Protein AF-A0A1Y4U142-F1 (afdb_monomer)

Mean predicted aligned error: 3.79 Å

Secondary structure (DSSP, 8-state):
---GGG-HHHHHHHHHHHTT--HHHHHHHTT--HHHHHHHHTTSSPPPHHHHHHHHHHHTS-HHHHHT---

Sequence (71 aa):
MRAVESSVGIRIRRFRLEKNMTQDQLAAKIGVDRTSLSSYEHSKRMPDIFVLCRMADIFEVSLDDLVGRKF

Nearest PDB structures (foldseek):
  1y7y-assembly1_B  TM=8.986E-01  e=2.896E-04  Aeromonas hydrophila
  3jxc-assembly1_L  TM=9.182E-01  e=4.496E-04  Lederbergvirus P22
  6jq1-assembly1_A  TM=8.410E-01  e=7.376E-04  Deinococcus geothermalis DSM 11300
  2b5a-assembly1_A  TM=8.041E-01  e=8.233E-04  [Bacillus] caldolyticus
  3f51-assembly1_A  TM=9.181E-01  e=3.634E-03  Corynebacterium glutamicum

Foldseek 3Di:
DPPPCQALLCLLVVLCVVVVHDLCRLCVQLVHDSVVNVCSNVVVDPDDPSSLVSSCVVSVHDSCSSNVPDD

Structure (mmCIF, N/CA/C/O backbone):
data_AF-A0A1Y4U142-F1
#
_entry.id   AF-A0A1Y4U142-F1
#
loop_
_atom_site.group_PDB
_atom_site.id
_atom_site.type_symbol
_atom_site.label_atom_id
_atom_site.label_alt_id
_atom_site.label_comp_id
_atom_site.label_asym_id
_atom_site.label_entity_id
_atom_site.label_seq_id
_atom_site.pdbx_PDB_ins_code
_atom_site.Cartn_x
_atom_site.Cartn_y
_atom_site.Cartn_z
_atom_site.occupancy
_atom_site.B_iso_or_equiv
_atom_site.auth_seq_id
_atom_site.auth_comp_id
_atom_site.auth_asym_id
_atom_site.auth_atom_id
_atom_site.pdbx_PDB_model_num
ATOM 1 N N . MET A 1 1 ? 19.814 12.424 -4.496 1.00 43.75 1 MET A N 1
ATOM 2 C CA . MET A 1 1 ? 18.650 12.099 -3.641 1.00 43.75 1 MET A CA 1
ATOM 3 C C . MET A 1 1 ? 17.382 12.182 -4.497 1.00 43.75 1 MET A C 1
ATOM 5 O O . MET A 1 1 ? 16.882 13.273 -4.702 1.00 43.75 1 MET A O 1
ATOM 9 N N . ARG A 1 2 ? 16.951 11.076 -5.131 1.00 45.09 2 ARG A N 1
ATOM 10 C CA . ARG A 1 2 ? 15.817 11.044 -6.095 1.00 45.09 2 ARG A CA 1
ATOM 11 C C . ARG A 1 2 ? 15.095 9.678 -6.168 1.00 45.09 2 ARG A C 1
ATOM 13 O O . ARG A 1 2 ? 14.476 9.361 -7.171 1.00 45.09 2 ARG A O 1
ATOM 20 N N . ALA A 1 3 ? 15.202 8.846 -5.128 1.00 45.22 3 ALA A N 1
ATOM 21 C CA . ALA A 1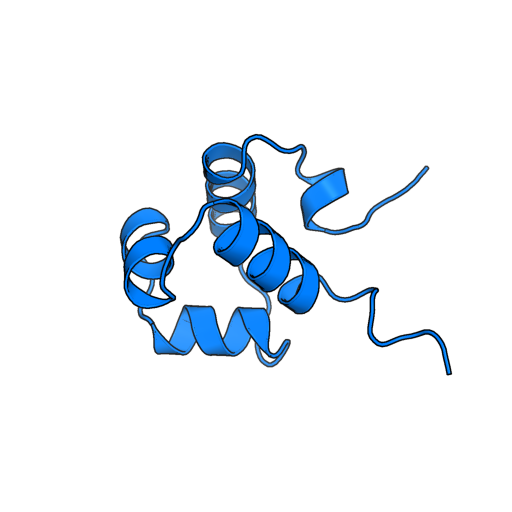 3 ? 14.662 7.476 -5.147 1.00 45.22 3 ALA A CA 1
ATOM 22 C C . ALA A 1 3 ? 13.378 7.284 -4.319 1.00 45.22 3 ALA A C 1
ATOM 24 O O . ALA A 1 3 ? 12.756 6.230 -4.405 1.00 45.22 3 ALA A O 1
ATOM 25 N N . VAL A 1 4 ? 12.969 8.276 -3.518 1.00 50.53 4 VAL A N 1
ATOM 26 C CA . VAL A 1 4 ? 11.859 8.090 -2.568 1.00 50.53 4 VAL A CA 1
ATOM 27 C C . VAL A 1 4 ? 10.487 8.232 -3.244 1.00 50.53 4 VAL A C 1
ATOM 29 O O . VAL A 1 4 ? 9.563 7.561 -2.834 1.00 50.53 4 VAL A O 1
ATOM 32 N N . GLU A 1 5 ? 10.318 8.978 -4.339 1.00 50.53 5 GLU A N 1
ATOM 33 C CA . GLU A 1 5 ? 9.009 9.079 -5.033 1.00 50.53 5 GLU A C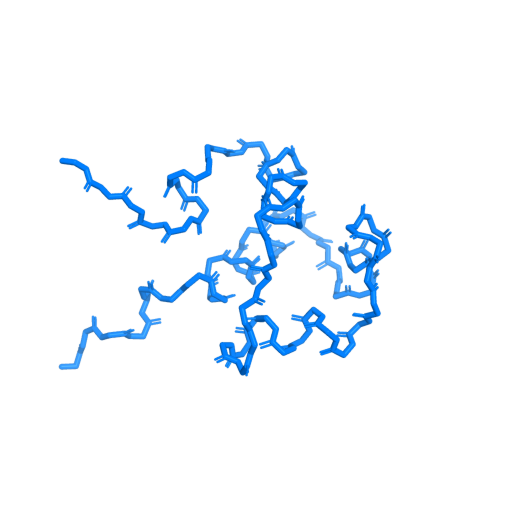A 1
ATOM 34 C C . GLU A 1 5 ? 8.666 7.883 -5.950 1.00 50.53 5 GLU A C 1
ATOM 36 O O . GLU A 1 5 ? 7.588 7.837 -6.546 1.00 50.53 5 GLU A O 1
ATOM 41 N N . SER A 1 6 ? 9.560 6.897 -6.074 1.00 63.81 6 SER A N 1
ATOM 42 C CA . SER A 1 6 ? 9.515 5.924 -7.176 1.00 63.81 6 SER A CA 1
ATOM 43 C C . SER A 1 6 ? 9.019 4.525 -6.798 1.00 63.81 6 SER A C 1
ATOM 45 O O . SER A 1 6 ? 8.883 3.694 -7.692 1.00 63.81 6 SER A O 1
ATOM 47 N N . SER A 1 7 ? 8.760 4.221 -5.519 1.00 86.19 7 SER A N 1
ATOM 48 C CA . SER A 1 7 ? 8.335 2.867 -5.132 1.00 86.19 7 SER A CA 1
ATOM 49 C C . SER A 1 7 ? 6.825 2.658 -5.279 1.00 86.19 7 SER A C 1
ATOM 51 O O . SER A 1 7 ? 6.018 3.556 -5.020 1.00 86.19 7 SER A O 1
ATOM 53 N N . VAL A 1 8 ? 6.434 1.434 -5.648 1.00 94.00 8 VAL A N 1
ATOM 54 C CA . VAL A 1 8 ? 5.024 1.018 -5.745 1.00 94.00 8 VAL A CA 1
ATOM 55 C C . VAL A 1 8 ? 4.284 1.271 -4.42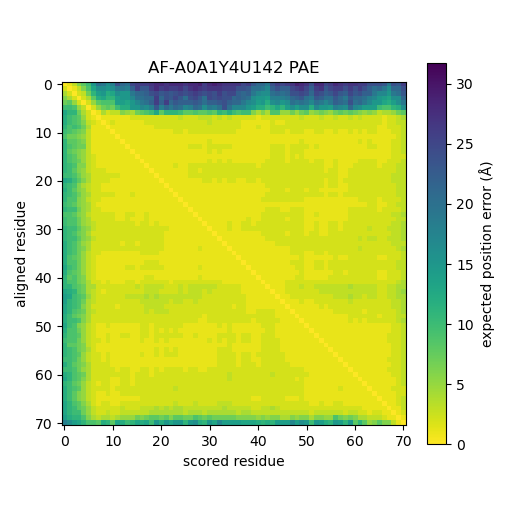7 1.00 94.00 8 VAL A C 1
ATOM 57 O O . VAL A 1 8 ? 3.169 1.779 -4.437 1.00 94.00 8 VAL A O 1
ATOM 60 N N . GLY A 1 9 ? 4.923 1.014 -3.280 1.00 96.50 9 GLY A N 1
ATOM 61 C CA . GLY A 1 9 ? 4.329 1.248 -1.959 1.00 96.50 9 GLY A CA 1
ATOM 62 C C . GLY A 1 9 ? 3.912 2.700 -1.714 1.00 96.50 9 GLY A C 1
ATOM 63 O O . GLY A 1 9 ? 2.821 2.966 -1.207 1.00 96.50 9 GLY A O 1
ATOM 64 N N . ILE A 1 10 ? 4.740 3.655 -2.137 1.00 95.69 10 ILE A N 1
ATOM 65 C CA . ILE A 1 10 ? 4.449 5.085 -1.973 1.00 95.69 10 ILE A CA 1
ATOM 66 C C . ILE A 1 10 ? 3.312 5.518 -2.900 1.00 95.69 10 ILE A C 1
ATOM 68 O O . ILE A 1 10 ? 2.449 6.295 -2.489 1.00 95.69 10 ILE A O 1
ATOM 72 N N . ARG A 1 11 ? 3.243 4.951 -4.110 1.00 96.19 11 ARG A N 1
ATOM 73 C CA . ARG A 1 11 ? 2.124 5.162 -5.040 1.00 96.19 11 ARG A CA 1
ATOM 74 C C . ARG A 1 11 ? 0.814 4.596 -4.500 1.00 96.19 11 ARG A C 1
ATOM 76 O O . ARG A 1 11 ? -0.178 5.318 -4.507 1.00 96.19 11 ARG A O 1
ATOM 83 N N . ILE A 1 12 ? 0.823 3.374 -3.960 1.00 97.88 12 ILE A N 1
ATOM 84 C CA . ILE A 1 12 ? -0.338 2.763 -3.287 1.00 97.88 12 ILE A CA 1
ATOM 85 C C . ILE A 1 12 ? -0.854 3.689 -2.184 1.00 97.88 12 ILE A C 1
ATOM 87 O O . ILE A 1 12 ? -2.039 4.019 -2.159 1.00 97.88 12 ILE A O 1
ATOM 91 N N . ARG A 1 13 ? 0.040 4.162 -1.304 1.00 98.06 13 ARG A N 1
ATOM 92 C CA . ARG A 1 13 ? -0.330 5.079 -0.220 1.00 98.06 13 ARG A CA 1
ATOM 93 C C . ARG A 1 13 ? -0.931 6.376 -0.756 1.00 98.06 13 ARG A C 1
ATOM 95 O O . ARG A 1 13 ? -1.934 6.839 -0.219 1.00 98.06 13 ARG A O 1
ATOM 102 N N . ARG A 1 14 ? -0.325 6.961 -1.791 1.00 97.75 14 ARG A N 1
ATOM 103 C CA . ARG A 1 14 ? -0.807 8.195 -2.422 1.00 97.75 14 ARG A CA 1
ATOM 104 C C . ARG A 1 14 ? -2.229 8.022 -2.958 1.00 97.75 14 ARG A C 1
ATOM 106 O O . ARG A 1 14 ? -3.114 8.748 -2.521 1.00 97.75 14 ARG A O 1
ATOM 113 N N . PHE A 1 15 ? -2.467 7.024 -3.809 1.00 98.12 15 PHE A N 1
ATOM 114 C CA . PHE A 1 15 ? -3.793 6.771 -4.381 1.00 98.12 15 PHE A CA 1
ATOM 115 C C . PHE A 1 15 ? -4.840 6.414 -3.317 1.00 98.12 15 PHE A C 1
ATOM 117 O O . PHE A 1 15 ? -5.981 6.871 -3.386 1.00 98.12 15 PHE A O 1
ATOM 124 N N . ARG A 1 16 ? -4.454 5.663 -2.273 1.00 98.50 16 ARG A N 1
ATOM 125 C CA . ARG A 1 16 ? -5.344 5.392 -1.135 1.00 98.50 16 ARG A CA 1
ATOM 126 C C . ARG A 1 16 ? -5.808 6.686 -0.461 1.00 98.50 16 ARG A C 1
ATOM 128 O O . ARG A 1 16 ? -6.991 6.817 -0.146 1.00 98.50 16 ARG A O 1
ATOM 135 N N . LEU A 1 17 ? -4.880 7.610 -0.209 1.00 98.38 17 LEU A N 1
ATOM 136 C CA . LEU A 1 17 ? -5.185 8.895 0.420 1.00 98.38 17 LEU A CA 1
ATOM 137 C C . LEU A 1 17 ? -6.013 9.800 -0.503 1.00 98.38 17 LEU A C 1
ATOM 139 O O . LEU A 1 17 ? -6.948 10.426 -0.021 1.00 98.38 17 LEU A O 1
ATOM 143 N N . GLU A 1 18 ? -5.744 9.812 -1.812 1.00 98.12 18 GLU A N 1
ATOM 144 C CA . GLU A 1 18 ? -6.546 10.545 -2.810 1.00 98.12 18 GLU A CA 1
ATOM 145 C C . GLU A 1 18 ? -8.006 10.056 -2.856 1.00 98.12 18 GLU A C 1
ATOM 147 O O . GLU A 1 18 ? -8.927 10.852 -3.028 1.00 98.12 18 GLU A O 1
ATOM 152 N N . LYS A 1 19 ? -8.242 8.760 -2.619 1.00 98.06 19 LYS A N 1
ATOM 153 C CA . LYS A 1 19 ? -9.589 8.183 -2.471 1.00 98.06 19 LYS A CA 1
ATOM 154 C C . LYS A 1 19 ? -10.159 8.293 -1.041 1.00 98.06 19 LYS A C 1
ATOM 156 O O . LYS A 1 19 ? -11.193 7.694 -0.760 1.00 98.06 19 LYS A O 1
ATOM 161 N N . ASN A 1 20 ? -9.512 9.031 -0.133 1.00 98.31 20 ASN A N 1
ATOM 162 C CA . ASN A 1 20 ? -9.919 9.220 1.270 1.00 98.31 20 ASN A CA 1
ATOM 163 C C . ASN A 1 20 ? -10.125 7.913 2.063 1.00 98.31 20 ASN A C 1
ATOM 165 O O . ASN A 1 20 ? -10.989 7.835 2.936 1.00 98.31 20 ASN A O 1
ATOM 169 N N . MET A 1 21 ? -9.333 6.875 1.773 1.00 98.50 21 MET A N 1
ATOM 170 C CA . MET A 1 21 ? -9.448 5.578 2.445 1.00 98.50 21 MET A CA 1
ATOM 171 C C . MET A 1 21 ? -8.444 5.418 3.593 1.00 98.50 21 MET A C 1
ATOM 173 O O . MET A 1 21 ? -7.263 5.753 3.469 1.00 98.50 21 MET A O 1
ATOM 177 N N . THR A 1 22 ? -8.871 4.812 4.701 1.00 98.69 22 THR A N 1
ATOM 178 C CA . THR A 1 22 ? -7.966 4.286 5.735 1.00 98.69 22 THR A CA 1
ATOM 179 C C . THR A 1 22 ? -7.267 3.012 5.249 1.00 98.69 22 THR A C 1
ATOM 181 O O . THR A 1 22 ? -7.673 2.400 4.257 1.00 98.69 22 THR A O 1
ATOM 184 N N . GLN A 1 23 ? -6.207 2.585 5.944 1.00 98.62 23 GLN A N 1
ATOM 185 C CA . GLN A 1 23 ? -5.558 1.309 5.629 1.00 98.62 23 GLN A CA 1
ATOM 186 C C . GLN A 1 23 ? -6.534 0.132 5.787 1.00 98.62 23 GLN A C 1
ATOM 188 O O . GLN A 1 23 ? -6.602 -0.717 4.907 1.00 98.62 23 GLN A O 1
ATOM 193 N N . ASP A 1 24 ? -7.346 0.107 6.844 1.00 98.69 24 ASP A N 1
ATOM 194 C CA . ASP A 1 24 ? -8.352 -0.943 7.042 1.00 98.69 24 ASP A CA 1
ATOM 195 C C . ASP A 1 24 ? -9.372 -1.011 5.899 1.00 98.69 24 ASP A C 1
ATOM 197 O O . ASP A 1 24 ? -9.694 -2.096 5.419 1.00 98.69 24 ASP A O 1
ATOM 201 N N . GLN A 1 25 ? -9.831 0.143 5.404 1.00 98.75 25 GLN A N 1
ATOM 202 C CA . GLN A 1 25 ? -10.795 0.200 4.303 1.00 98.75 25 GLN A CA 1
ATOM 203 C C . GLN A 1 25 ? -10.225 -0.359 2.998 1.00 98.75 25 GLN A C 1
ATOM 205 O O . GLN A 1 25 ? -10.891 -1.151 2.329 1.00 98.75 25 GLN A O 1
ATOM 210 N N . LEU A 1 26 ? -9.001 0.029 2.627 1.00 98.69 26 LEU A N 1
ATOM 211 C CA . LEU A 1 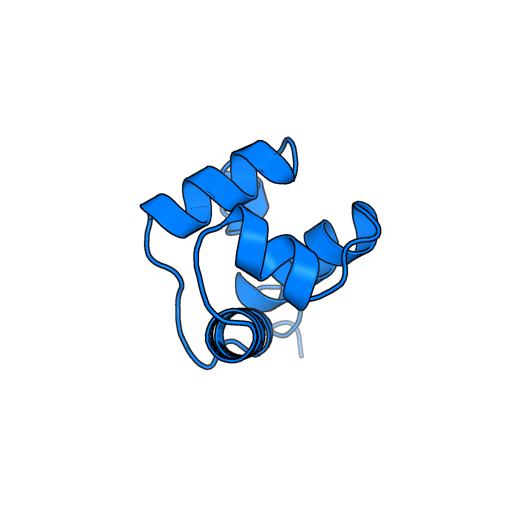26 ? -8.375 -0.512 1.422 1.00 98.69 26 LEU A CA 1
ATOM 212 C C . LEU A 1 26 ? -8.056 -2.000 1.595 1.00 98.69 26 LEU A C 1
ATOM 214 O O . LEU A 1 26 ? -8.339 -2.776 0.687 1.00 98.69 26 LEU A O 1
ATOM 218 N N . ALA A 1 27 ? -7.521 -2.399 2.753 1.00 98.56 27 ALA A N 1
ATOM 219 C CA . ALA A 1 27 ? -7.167 -3.783 3.052 1.00 98.56 27 ALA A CA 1
ATOM 220 C C . ALA A 1 27 ? -8.382 -4.717 2.914 1.00 98.56 27 ALA A C 1
ATOM 222 O O . ALA A 1 27 ? -8.299 -5.732 2.222 1.00 98.56 27 ALA A O 1
ATOM 223 N N . ALA A 1 28 ? -9.537 -4.308 3.450 1.00 98.56 28 ALA A N 1
ATOM 224 C CA . ALA A 1 28 ? -10.795 -5.032 3.288 1.00 98.56 28 ALA A CA 1
ATOM 225 C C . ALA A 1 28 ? -11.208 -5.174 1.810 1.00 98.56 28 ALA A C 1
ATOM 227 O O . ALA A 1 28 ? -11.574 -6.265 1.377 1.00 98.56 28 ALA A O 1
ATOM 228 N N . LYS A 1 29 ? -11.100 -4.103 1.009 1.00 98.25 29 LYS A N 1
ATOM 229 C CA . LYS A 1 29 ? -11.469 -4.121 -0.422 1.00 98.25 29 LYS A CA 1
ATOM 230 C C . LYS A 1 29 ? -10.567 -5.023 -1.271 1.00 98.25 29 LYS A C 1
ATOM 232 O O . LYS A 1 29 ? -11.042 -5.631 -2.226 1.00 98.25 29 LYS A O 1
ATOM 237 N N . ILE A 1 30 ? -9.285 -5.133 -0.927 1.00 97.81 30 ILE A N 1
ATOM 238 C CA . ILE A 1 30 ? -8.317 -5.997 -1.626 1.00 97.81 30 ILE A CA 1
ATOM 239 C C . ILE A 1 30 ? -8.134 -7.361 -0.939 1.00 97.81 30 ILE A C 1
ATOM 241 O O . ILE A 1 30 ? -7.249 -8.124 -1.320 1.00 97.81 30 ILE A O 1
ATOM 245 N N . GLY A 1 31 ? -8.958 -7.696 0.059 1.00 97.31 31 GLY A N 1
ATOM 246 C CA . GLY A 1 31 ? -8.949 -9.000 0.726 1.00 97.31 31 GLY A CA 1
ATOM 247 C C . GLY A 1 31 ? -7.627 -9.354 1.412 1.00 97.31 31 GLY A C 1
ATOM 248 O O . GLY A 1 31 ? -7.192 -10.500 1.326 1.00 97.31 31 GLY A O 1
ATOM 249 N N . VAL A 1 32 ? -6.974 -8.384 2.055 1.00 98.00 32 VAL A N 1
ATOM 250 C CA . VAL A 1 32 ? -5.770 -8.601 2.878 1.00 98.00 32 VAL A CA 1
ATOM 251 C C . VAL A 1 32 ? -5.964 -7.995 4.265 1.00 98.00 32 VAL A C 1
ATOM 253 O O . VAL A 1 32 ? -6.873 -7.199 4.489 1.00 98.00 32 VAL A O 1
ATOM 256 N N . ASP A 1 33 ? -5.094 -8.340 5.208 1.00 98.38 33 ASP A N 1
ATOM 257 C CA . ASP A 1 33 ? -5.083 -7.690 6.516 1.00 98.38 33 ASP A CA 1
ATOM 258 C C . ASP A 1 33 ? -4.393 -6.304 6.474 1.00 98.38 33 ASP A C 1
ATOM 260 O O . ASP A 1 33 ? -3.571 -5.999 5.601 1.00 98.38 33 ASP A O 1
ATOM 264 N N . ARG A 1 34 ? -4.696 -5.446 7.456 1.00 98.31 34 ARG A N 1
ATOM 265 C CA . ARG A 1 34 ? -4.124 -4.090 7.5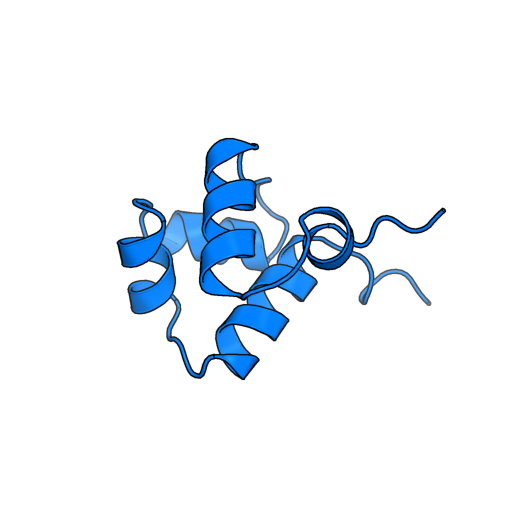74 1.00 98.31 34 ARG A CA 1
ATOM 266 C C . ARG A 1 34 ? -2.588 -4.085 7.649 1.00 98.31 34 ARG A C 1
ATOM 268 O O . ARG A 1 34 ? -1.949 -3.153 7.158 1.00 98.31 34 ARG A O 1
ATOM 275 N N . THR A 1 35 ? -1.978 -5.102 8.258 1.00 98.38 35 THR A N 1
ATOM 276 C CA . THR A 1 35 ? -0.516 -5.227 8.410 1.00 98.38 35 THR A CA 1
ATOM 277 C C . THR A 1 35 ? 0.153 -5.538 7.074 1.00 98.38 35 THR A C 1
ATOM 279 O O . THR A 1 35 ? 1.208 -4.974 6.769 1.00 98.38 35 THR A O 1
ATOM 282 N N . SER A 1 36 ? -0.477 -6.374 6.250 1.00 98.19 36 SER A N 1
ATOM 283 C CA . SER A 1 36 ? -0.080 -6.652 4.872 1.00 98.19 36 SER A CA 1
ATOM 284 C C . SER A 1 36 ? -0.122 -5.373 4.039 1.00 98.19 36 SER A C 1
ATOM 286 O O . SER A 1 36 ? 0.895 -5.015 3.444 1.00 98.19 36 SER A O 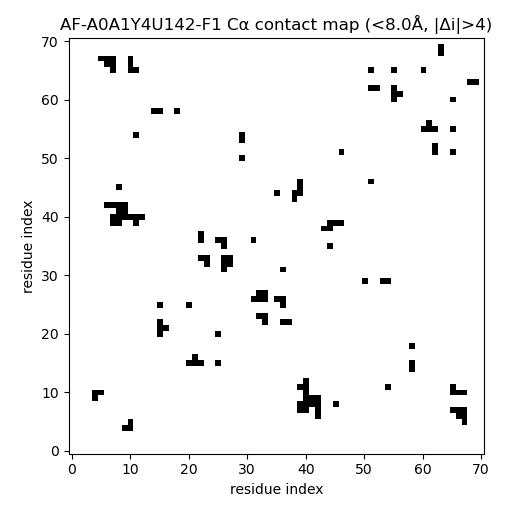1
ATOM 288 N N . LEU A 1 37 ? -1.218 -4.604 4.101 1.00 98.50 37 LEU A N 1
ATOM 289 C CA . LEU A 1 37 ? -1.285 -3.310 3.415 1.00 98.50 37 LEU A CA 1
ATOM 290 C C . LEU A 1 37 ? -0.220 -2.325 3.917 1.00 98.50 37 LEU A C 1
ATOM 292 O O . LEU A 1 37 ? 0.455 -1.685 3.115 1.00 98.50 37 LEU A O 1
ATOM 296 N N . SER A 1 38 ? -0.020 -2.222 5.232 1.00 98.12 38 SER A N 1
ATOM 297 C CA . SER A 1 38 ? 1.042 -1.381 5.792 1.00 98.12 38 SER A CA 1
ATOM 298 C C . SER A 1 38 ? 2.423 -1.810 5.282 1.00 98.12 38 SER A C 1
ATOM 300 O O . SER A 1 38 ? 3.249 -0.966 4.938 1.00 98.12 38 SER A O 1
ATOM 302 N N . SER A 1 39 ? 2.674 -3.114 5.162 1.00 97.94 39 SER A N 1
ATOM 303 C CA . SER A 1 39 ? 3.928 -3.639 4.613 1.00 97.94 39 SER A CA 1
ATOM 304 C C . SER A 1 39 ? 4.111 -3.274 3.140 1.00 97.94 39 SER A C 1
ATOM 306 O O . SER A 1 39 ? 5.233 -2.956 2.746 1.00 97.94 39 SER A O 1
ATOM 308 N N . TYR A 1 40 ? 3.031 -3.258 2.353 1.00 97.56 40 TYR A N 1
ATOM 309 C CA . TYR A 1 40 ? 3.056 -2.785 0.968 1.00 97.56 40 TYR A CA 1
ATOM 310 C C . TYR A 1 40 ? 3.410 -1.299 0.894 1.00 97.56 40 TYR A C 1
ATOM 312 O O . TYR A 1 40 ? 4.358 -0.925 0.207 1.00 97.56 40 TYR A O 1
ATOM 320 N N . GLU A 1 41 ? 2.720 -0.450 1.660 1.00 97.31 41 GLU A N 1
ATOM 321 C CA . GLU A 1 41 ? 2.931 1.005 1.633 1.00 97.31 41 GLU A CA 1
ATOM 322 C C . GLU A 1 41 ? 4.327 1.428 2.101 1.00 97.31 41 GLU A C 1
ATOM 324 O O . GLU A 1 41 ? 4.877 2.415 1.616 1.00 97.31 41 GLU A O 1
ATOM 329 N N . HIS A 1 42 ? 4.933 0.654 3.003 1.00 95.44 42 HIS A N 1
ATOM 330 C CA . HIS A 1 42 ? 6.301 0.870 3.476 1.00 95.44 42 HIS A CA 1
ATOM 331 C C . HIS A 1 42 ? 7.354 0.098 2.667 1.00 95.44 42 HIS A C 1
ATOM 333 O O . HIS A 1 42 ? 8.508 0.036 3.083 1.00 95.44 42 HIS A O 1
ATOM 339 N N . SER A 1 43 ? 6.980 -0.495 1.525 1.00 93.38 43 SER A N 1
ATOM 340 C CA . SER A 1 43 ? 7.883 -1.255 0.642 1.00 93.38 43 SER A CA 1
ATOM 341 C C . SER A 1 43 ? 8.618 -2.417 1.339 1.00 93.38 43 SER A C 1
ATOM 343 O O . SER A 1 43 ? 9.688 -2.830 0.907 1.00 93.38 43 SER A O 1
ATOM 345 N N . LYS A 1 44 ? 8.045 -2.961 2.422 1.00 95.06 44 LYS A N 1
ATOM 346 C CA . LYS A 1 44 ? 8.573 -4.133 3.147 1.00 95.06 44 LYS A CA 1
ATOM 347 C C . LYS A 1 44 ? 8.198 -5.449 2.471 1.00 95.06 44 LYS A C 1
ATOM 349 O O . LYS A 1 44 ? 8.859 -6.462 2.672 1.00 95.06 44 LYS A O 1
ATOM 354 N N . ARG A 1 45 ? 7.104 -5.444 1.710 1.00 95.06 45 ARG A N 1
ATOM 355 C CA . ARG A 1 45 ? 6.605 -6.580 0.933 1.00 95.06 45 ARG A CA 1
ATOM 356 C C . ARG A 1 45 ? 6.007 -6.052 -0.365 1.00 95.06 45 ARG A C 1
ATOM 358 O O . ARG A 1 45 ? 5.394 -4.991 -0.356 1.00 95.06 45 ARG A O 1
ATOM 365 N N . MET A 1 46 ? 6.163 -6.793 -1.456 1.00 94.50 46 MET A N 1
ATOM 366 C CA . MET A 1 46 ? 5.459 -6.500 -2.702 1.00 94.50 46 MET A CA 1
ATOM 367 C C . MET A 1 46 ? 4.080 -7.173 -2.700 1.00 94.50 46 MET A C 1
ATOM 369 O O . MET A 1 46 ? 3.998 -8.344 -2.317 1.00 94.50 46 MET A O 1
ATOM 373 N N . PRO A 1 47 ? 3.007 -6.471 -3.102 1.00 96.19 47 PRO A N 1
ATOM 374 C CA . PRO A 1 47 ? 1.744 -7.126 -3.408 1.00 96.19 47 PRO A CA 1
ATOM 375 C C . PRO A 1 47 ? 1.905 -8.010 -4.649 1.00 96.19 47 PRO A C 1
ATOM 377 O O . PRO A 1 47 ? 2.707 -7.704 -5.534 1.00 96.19 47 PRO A O 1
ATOM 380 N N . ASP A 1 48 ? 1.143 -9.099 -4.718 1.00 97.19 48 ASP A N 1
ATOM 381 C CA . ASP A 1 48 ? 1.063 -9.897 -5.939 1.00 97.19 48 ASP A CA 1
ATOM 382 C C . ASP A 1 48 ? 0.290 -9.161 -7.048 1.00 97.19 48 ASP A C 1
ATOM 384 O O . ASP A 1 48 ? -0.344 -8.123 -6.827 1.00 97.19 48 ASP A O 1
ATOM 388 N N . ILE A 1 49 ? 0.338 -9.715 -8.260 1.00 97.19 49 ILE A N 1
ATOM 389 C CA . ILE A 1 49 ? -0.292 -9.113 -9.436 1.00 97.19 49 ILE A CA 1
ATOM 390 C C . ILE A 1 49 ? -1.813 -8.958 -9.291 1.00 97.19 49 ILE A C 1
ATOM 392 O O . ILE A 1 49 ? -2.361 -7.955 -9.734 1.00 97.19 49 ILE A O 1
ATOM 396 N N . PHE A 1 50 ? -2.505 -9.880 -8.618 1.00 97.81 50 PHE A N 1
ATOM 397 C CA . PHE A 1 50 ? -3.959 -9.815 -8.451 1.00 97.81 50 PHE A CA 1
ATOM 398 C C . PHE A 1 50 ? -4.368 -8.752 -7.428 1.00 97.81 50 PHE A C 1
ATOM 400 O O . PHE A 1 50 ? -5.405 -8.102 -7.577 1.00 97.81 50 PHE A O 1
ATOM 407 N N . VAL A 1 51 ? -3.567 -8.545 -6.382 1.00 98.12 51 VAL A N 1
ATOM 408 C CA . VAL A 1 51 ? -3.732 -7.416 -5.458 1.00 98.12 51 VAL A CA 1
ATOM 409 C C . VAL A 1 51 ? -3.481 -6.095 -6.186 1.00 98.12 51 VAL A C 1
ATOM 411 O O . VAL A 1 51 ? -4.279 -5.172 -6.036 1.00 98.12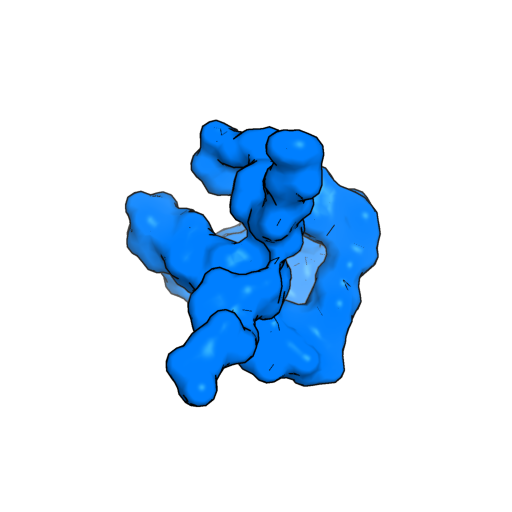 51 VAL A O 1
ATOM 414 N N . LEU A 1 52 ? -2.427 -6.009 -7.004 1.00 98.12 52 LEU A N 1
ATOM 415 C CA . LEU A 1 52 ? -2.125 -4.808 -7.788 1.00 98.12 52 LEU A CA 1
ATOM 416 C C . LEU A 1 52 ? -3.236 -4.469 -8.790 1.00 98.12 52 LEU A C 1
ATOM 418 O O . LEU A 1 52 ? -3.636 -3.311 -8.862 1.00 98.12 52 LEU A O 1
ATOM 422 N N . CYS A 1 53 ? -3.778 -5.453 -9.513 1.00 98.25 53 CYS A N 1
ATOM 423 C CA . CYS A 1 53 ? -4.911 -5.236 -10.418 1.00 98.25 53 CYS A CA 1
ATOM 424 C C . CYS A 1 53 ? -6.142 -4.712 -9.666 1.00 98.25 53 CYS A C 1
ATOM 426 O O . CYS A 1 53 ? -6.696 -3.690 -10.051 1.00 98.25 53 CYS A O 1
ATOM 428 N N . ARG A 1 54 ? -6.505 -5.322 -8.528 1.00 98.44 54 ARG A N 1
ATOM 429 C CA . ARG A 1 54 ? -7.631 -4.836 -7.707 1.00 98.44 54 ARG A CA 1
ATOM 430 C C . ARG A 1 54 ? -7.413 -3.417 -7.192 1.00 98.44 54 ARG A C 1
ATOM 432 O O . ARG A 1 54 ? -8.351 -2.629 -7.150 1.00 98.44 54 ARG A O 1
ATOM 439 N N . MET A 1 55 ? -6.187 -3.081 -6.788 1.00 98.50 55 MET A N 1
ATOM 440 C CA . MET A 1 55 ? -5.840 -1.710 -6.413 1.00 98.50 55 MET A CA 1
ATOM 441 C C . MET A 1 55 ? -6.010 -0.751 -7.594 1.00 98.50 55 MET A C 1
ATOM 443 O O . MET A 1 55 ? -6.600 0.306 -7.410 1.00 98.50 55 MET A O 1
ATOM 447 N N . ALA A 1 56 ? -5.533 -1.118 -8.786 1.00 98.44 56 ALA A N 1
ATOM 448 C CA . ALA A 1 56 ? -5.672 -0.307 -9.994 1.00 98.44 56 ALA A CA 1
ATOM 449 C C . ALA A 1 56 ? -7.152 -0.035 -10.325 1.00 98.44 56 ALA A C 1
ATOM 451 O O . ALA A 1 56 ? -7.518 1.121 -10.536 1.00 98.44 56 ALA A O 1
ATOM 452 N N . ASP A 1 57 ? -8.010 -1.056 -10.231 1.00 98.44 57 ASP A N 1
ATOM 453 C CA . ASP A 1 57 ? -9.460 -0.924 -10.424 1.00 98.44 57 ASP A CA 1
ATOM 454 C C . ASP A 1 57 ? -10.096 0.019 -9.387 1.00 98.44 57 ASP A C 1
ATOM 456 O O . ASP A 1 57 ? -10.851 0.922 -9.737 1.00 98.44 57 ASP A O 1
ATOM 460 N N . ILE A 1 58 ? -9.763 -0.145 -8.099 1.00 98.38 58 ILE A N 1
ATOM 461 C CA . ILE A 1 58 ? -10.282 0.698 -7.004 1.00 98.38 58 ILE A CA 1
ATOM 462 C C . ILE A 1 58 ? -9.823 2.155 -7.145 1.00 98.38 58 ILE A C 1
ATOM 464 O O . ILE A 1 58 ? -10.546 3.088 -6.785 1.00 98.38 58 ILE A O 1
ATOM 468 N N . PHE A 1 59 ? -8.590 2.358 -7.600 1.00 98.38 59 PHE A N 1
ATOM 469 C CA . PHE A 1 59 ? -8.005 3.681 -7.768 1.00 98.38 59 PHE A CA 1
ATOM 470 C C . PHE A 1 59 ? -8.4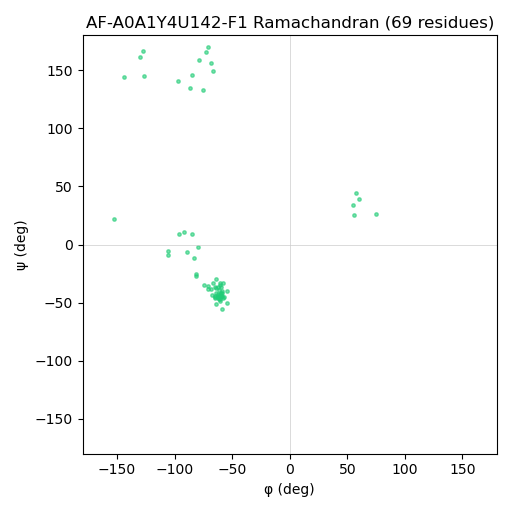07 4.341 -9.089 1.00 98.38 59 PHE A C 1
ATOM 472 O O . PHE A 1 59 ? -8.229 5.551 -9.205 1.00 98.38 59 PHE A O 1
ATOM 479 N N . GLU A 1 60 ? -9.007 3.590 -10.018 1.00 98.12 60 GLU A N 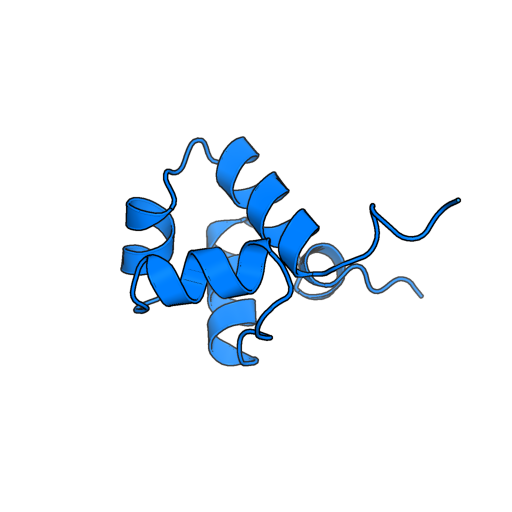1
ATOM 480 C CA . GLU A 1 60 ? -9.364 4.027 -11.374 1.00 98.12 60 GLU A CA 1
ATOM 481 C C . GLU A 1 60 ? -8.140 4.528 -12.157 1.00 98.12 60 GLU A C 1
ATOM 483 O O . GLU A 1 60 ? -8.166 5.573 -12.806 1.00 98.12 60 GLU A O 1
ATOM 488 N N . VAL A 1 61 ? -7.038 3.780 -12.073 1.00 97.31 61 VAL A N 1
ATOM 489 C CA . VAL A 1 61 ? -5.784 4.071 -12.784 1.00 97.31 61 VAL A CA 1
ATOM 490 C C . VAL A 1 61 ? -5.285 2.842 -13.523 1.00 97.31 61 VAL A C 1
ATOM 492 O O . VAL A 1 61 ? -5.657 1.715 -13.201 1.00 97.31 61 VAL A O 1
ATOM 495 N N . SER A 1 62 ? -4.403 3.037 -14.502 1.00 97.50 62 SER A N 1
ATOM 496 C CA . SER A 1 62 ? -3.741 1.903 -15.141 1.00 97.50 62 SER A CA 1
ATOM 497 C C . SER A 1 62 ? -2.768 1.215 -14.174 1.00 97.50 62 SER A C 1
ATOM 499 O O . SER A 1 62 ? -2.239 1.826 -13.238 1.00 97.50 62 SER A O 1
ATOM 501 N N . LEU A 1 63 ? -2.473 -0.064 -14.422 1.00 96.50 63 LEU A N 1
ATOM 502 C CA . LEU A 1 63 ? -1.434 -0.760 -13.662 1.00 96.50 63 LEU A CA 1
ATOM 503 C C . LEU A 1 63 ? -0.069 -0.073 -13.827 1.00 96.50 63 LEU A C 1
ATOM 505 O O . LEU A 1 63 ? 0.680 0.014 -12.857 1.00 96.50 63 LEU A O 1
ATOM 509 N N . ASP A 1 64 ? 0.228 0.457 -15.016 1.00 95.25 64 ASP A N 1
ATOM 510 C CA . ASP A 1 64 ? 1.469 1.183 -15.297 1.00 95.25 64 ASP A CA 1
ATOM 511 C C . ASP A 1 64 ? 1.586 2.448 -14.426 1.00 95.25 64 ASP A C 1
ATOM 513 O O . ASP A 1 64 ? 2.636 2.679 -13.819 1.00 95.25 64 ASP A O 1
ATOM 517 N N . ASP A 1 65 ? 0.498 3.206 -14.251 1.00 94.56 65 ASP A N 1
ATOM 518 C CA . ASP A 1 65 ? 0.453 4.363 -13.345 1.00 94.56 65 ASP A CA 1
ATOM 519 C C . ASP A 1 65 ? 0.650 3.956 -11.881 1.00 94.56 65 ASP A C 1
ATOM 521 O O . ASP A 1 65 ? 1.389 4.618 -11.133 1.00 94.56 65 ASP A O 1
ATOM 525 N N . LEU A 1 66 ? 0.013 2.853 -11.471 1.00 95.94 66 LEU A N 1
ATOM 526 C CA . LEU A 1 66 ? 0.119 2.318 -10.117 1.00 95.94 66 LEU A CA 1
ATOM 527 C C . LEU A 1 66 ? 1.552 1.895 -9.787 1.00 95.94 66 LEU A C 1
ATOM 529 O O . LEU A 1 66 ? 2.065 2.242 -8.721 1.00 95.94 66 LEU A O 1
ATOM 533 N N . VAL A 1 67 ? 2.214 1.181 -10.699 1.00 94.44 67 VAL A N 1
ATOM 534 C CA . VAL A 1 67 ? 3.579 0.681 -10.477 1.00 94.44 67 VAL A CA 1
ATOM 535 C C . VAL A 1 67 ? 4.665 1.667 -10.910 1.00 94.44 67 VAL A C 1
ATOM 537 O O . VAL A 1 67 ? 5.840 1.447 -10.632 1.00 94.44 67 VAL A O 1
ATOM 540 N N . GLY A 1 68 ? 4.289 2.780 -11.543 1.00 92.06 68 GLY A N 1
ATOM 541 C CA . GLY A 1 68 ? 5.212 3.820 -11.988 1.00 92.06 68 GLY A CA 1
ATOM 542 C C . GLY A 1 68 ? 6.027 3.460 -13.226 1.00 92.06 68 GLY A C 1
ATOM 543 O O . GLY A 1 68 ? 7.121 3.998 -13.404 1.00 92.06 68 GLY A O 1
ATOM 544 N N . ARG A 1 69 ? 5.512 2.570 -14.074 1.00 92.62 69 ARG A N 1
ATOM 545 C CA . ARG A 1 69 ? 6.127 2.227 -15.356 1.00 92.62 69 ARG A CA 1
ATOM 546 C C . ARG A 1 69 ? 5.878 3.351 -16.362 1.00 92.62 69 ARG A C 1
ATOM 548 O O . ARG A 1 69 ? 4.764 3.842 -16.490 1.00 92.62 69 ARG A O 1
ATOM 555 N N . LYS A 1 70 ? 6.931 3.756 -17.071 1.00 85.94 70 LYS A N 1
ATOM 556 C CA . LYS A 1 70 ? 6.876 4.701 -18.194 1.00 85.94 70 LYS A CA 1
ATOM 557 C C . LYS A 1 70 ? 7.563 4.059 -19.397 1.00 85.94 70 LYS A C 1
ATOM 559 O O . LYS A 1 70 ? 8.528 3.319 -19.199 1.00 85.94 70 LYS A O 1
ATOM 564 N N . PHE A 1 71 ? 7.054 4.331 -20.592 1.00 70.31 71 PHE A N 1
ATOM 565 C CA . PHE A 1 71 ? 7.659 3.950 -21.867 1.00 70.31 71 PHE A CA 1
ATOM 566 C C . PHE A 1 71 ? 8.275 5.169 -22.544 1.00 70.31 71 PHE A C 1
ATOM 568 O O . PHE A 1 71 ? 7.754 6.284 -22.304 1.00 70.31 71 PHE A O 1
#

Solvent-accessible surface area (backbone atoms only — not comparable to full-atom values): 4142 Å² total; per-residue (Å²): 144,86,68,78,90,62,43,43,18,50,41,50,46,49,50,37,51,76,68,72,45,54,63,59,58,50,14,59,75,58,74,47,52,47,66,58,47,50,28,23,41,69,63,75,41,82,74,55,71,70,48,46,50,49,48,18,64,76,62,74,48,53,62,44,68,47,54,63,61,81,134

Radius of gyration: 11.28 Å; Cα contacts (8 Å, |Δi|>4): 74; chains: 1; bounding box: 30×22×30 Å

pLDDT: mean 92.55, std 13.71, range [43.75, 98.75]